Protein AF-A0A0P9N2C7-F1 (afdb_monomer)

Secondary structure (DSSP, 8-state):
---------------------------PPPP----------SS----BGGGS-HHHHHHHHHHH-HHHHTT--TT-EEEEEE-GGG-BTTB-PPBTT---EEEEEEEEEE-TT--S-TTSGGGEEEEEEEGGGG-SB---BSSSPPP--TT-EEEEEEGGG-

Nearest PDB structures (foldseek):
  1s21-assembly1_A  TM=8.715E-01  e=1.670E-09  Pseudomonas savastanoi pv. phaseolicola
  2ypz-assembly5_E  TM=3.938E-01  e=7.087E+00  Human herpesvirus 8 type M
  6ywy-assembly1_M  TM=1.723E-01  e=8.580E+00  Neurospora crassa

pLDDT: mean 78.86, std 25.87, range [28.14, 98.56]

Organism: NCBI:txid264450

Mean predicted aligned error: 13.2 Å

Solvent-accessible surface area (backbone atoms only — not comparable to full-atom values): 10568 Å² total; per-residue (Å²): 138,86,82,89,84,87,81,86,82,87,78,91,78,92,78,84,86,73,89,72,84,82,89,80,82,89,82,87,81,83,89,79,90,80,92,82,85,82,86,80,81,91,63,90,73,74,45,40,46,84,72,32,52,74,68,30,29,50,60,34,34,5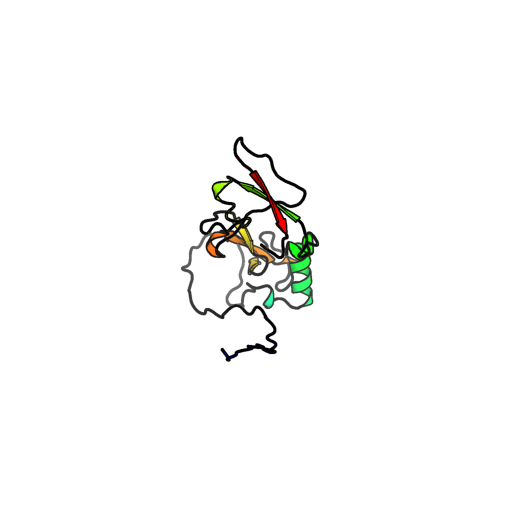1,74,53,29,63,53,56,58,69,64,56,49,56,74,39,63,29,17,35,65,43,60,58,88,58,53,53,94,90,40,72,76,51,40,59,78,36,77,51,77,38,72,40,56,56,37,38,36,73,29,90,83,59,98,45,60,83,74,39,42,75,27,41,35,56,35,77,44,48,37,37,84,77,40,57,43,74,87,65,36,68,94,52,70,66,91,66,61,93,80,45,39,75,48,81,45,41,49,66,76,107

Radius of gyration: 22.67 Å; Cα contacts (8 Å, |Δi|>4): 195; chains: 1; bounding box: 40×71×55 Å

InterPro domains:
  IPR015226 Type III effector HopF2 [PF09143] (42-161)

Structure (mmCIF, N/CA/C/O backbone):
data_AF-A0A0P9N2C7-F1
#
_entry.id   AF-A0A0P9N2C7-F1
#
loop_
_atom_site.group_PDB
_atom_site.id
_atom_site.type_symbol
_atom_site.label_atom_id
_atom_site.label_alt_id
_atom_site.label_comp_id
_atom_site.label_asym_id
_atom_site.label_entity_id
_atom_site.label_seq_id
_atom_site.pdbx_PDB_ins_code
_atom_site.Cartn_x
_atom_site.Cartn_y
_atom_site.Cartn_z
_atom_site.occupancy
_atom_site.B_iso_or_equiv
_atom_site.auth_seq_id
_atom_site.auth_comp_id
_atom_site.auth_asym_id
_atom_site.auth_atom_id
_atom_site.pdbx_PDB_model_num
ATOM 1 N N . MET A 1 1 ? 21.093 -52.034 -24.405 1.00 39.31 1 MET A N 1
ATOM 2 C CA . MET A 1 1 ? 21.414 -51.760 -22.991 1.00 39.31 1 MET A CA 1
ATOM 3 C C . MET A 1 1 ? 20.148 -51.253 -22.327 1.00 39.31 1 MET A C 1
ATOM 5 O O . MET A 1 1 ? 19.493 -50.395 -22.901 1.00 39.31 1 MET A O 1
ATOM 9 N N . LEU A 1 2 ? 19.771 -51.908 -21.232 1.00 35.75 2 LEU A N 1
ATOM 10 C CA . LEU A 1 2 ? 18.570 -51.703 -20.415 1.00 35.75 2 LEU A CA 1
ATOM 11 C C . LEU A 1 2 ? 18.800 -50.636 -19.324 1.00 35.75 2 LEU A C 1
ATOM 13 O O . LEU A 1 2 ? 19.950 -50.262 -19.094 1.00 35.75 2 LEU A O 1
ATOM 17 N N . SER A 1 3 ? 17.687 -50.287 -18.654 1.00 34.03 3 SER A N 1
ATOM 18 C CA . SER A 1 3 ? 17.488 -49.502 -17.410 1.00 34.03 3 SER A CA 1
ATOM 19 C C . SER A 1 3 ? 17.193 -48.006 -17.639 1.00 34.03 3 SER A C 1
ATOM 21 O O . SER A 1 3 ? 18.050 -47.280 -18.129 1.00 34.03 3 SER A O 1
ATOM 23 N N . GLU A 1 4 ? 15.927 -47.550 -17.566 1.00 36.03 4 GLU A N 1
ATOM 24 C CA . GLU A 1 4 ? 15.098 -47.227 -16.362 1.00 36.03 4 GLU A CA 1
ATOM 25 C C . GLU A 1 4 ? 15.739 -46.097 -15.521 1.00 36.03 4 GLU A C 1
ATOM 27 O O . GLU A 1 4 ? 16.922 -46.155 -15.233 1.00 36.03 4 GLU A O 1
ATOM 32 N N . GLU A 1 5 ? 15.078 -44.985 -15.177 1.00 36.28 5 GLU A N 1
ATOM 33 C CA . GLU A 1 5 ? 13.808 -44.904 -14.452 1.00 36.28 5 GLU A CA 1
ATOM 34 C C . GLU A 1 5 ? 12.903 -43.720 -14.848 1.00 36.28 5 GLU A C 1
ATOM 36 O O . GLU A 1 5 ? 13.327 -42.594 -15.109 1.00 36.28 5 GLU A O 1
ATOM 41 N N . SER A 1 6 ? 11.606 -44.011 -14.782 1.00 37.50 6 SER A N 1
ATOM 42 C CA . SER A 1 6 ? 10.494 -43.076 -14.655 1.00 37.50 6 SER A CA 1
ATOM 43 C C . SER A 1 6 ? 10.424 -42.555 -13.216 1.00 37.50 6 SER A C 1
ATOM 45 O O . SER A 1 6 ? 10.307 -43.351 -12.291 1.00 37.50 6 SER A O 1
ATOM 47 N N . SER A 1 7 ? 10.369 -41.236 -13.017 1.00 34.41 7 SER A N 1
ATOM 48 C CA . SER A 1 7 ? 9.916 -40.654 -11.748 1.00 34.41 7 SER A CA 1
ATOM 49 C C . SER A 1 7 ? 8.672 -39.802 -11.989 1.00 34.41 7 SER A C 1
ATOM 51 O O . SER A 1 7 ? 8.740 -38.626 -12.348 1.00 34.41 7 SER A O 1
ATOM 53 N N . MET A 1 8 ? 7.506 -40.429 -11.818 1.00 33.34 8 MET A N 1
ATOM 54 C CA . MET A 1 8 ? 6.263 -39.716 -11.542 1.00 33.34 8 MET A CA 1
ATOM 55 C C . MET A 1 8 ? 6.318 -39.216 -10.098 1.00 33.34 8 MET A C 1
ATOM 57 O O . MET A 1 8 ? 6.163 -39.991 -9.158 1.00 33.34 8 MET A O 1
ATOM 61 N N . GLY A 1 9 ? 6.505 -37.911 -9.918 1.00 28.31 9 GLY A N 1
ATOM 62 C CA . GLY A 1 9 ? 6.302 -37.251 -8.632 1.00 28.31 9 GLY A CA 1
ATOM 63 C C . GLY A 1 9 ? 4.856 -36.787 -8.489 1.00 28.31 9 GLY A C 1
ATOM 64 O O . GLY A 1 9 ? 4.523 -35.678 -8.901 1.00 28.31 9 GLY A O 1
ATOM 65 N N . ILE A 1 10 ? 3.995 -37.617 -7.896 1.00 34.78 10 ILE A N 1
ATOM 66 C CA . ILE A 1 10 ? 2.729 -37.151 -7.318 1.00 34.78 10 ILE A CA 1
ATOM 67 C C . ILE A 1 10 ? 3.046 -36.564 -5.943 1.00 34.78 10 ILE A C 1
ATOM 69 O O . ILE A 1 10 ? 3.399 -37.299 -5.027 1.00 34.78 10 ILE A O 1
ATOM 73 N N . CYS A 1 11 ? 2.847 -35.256 -5.779 1.00 28.14 11 CYS A N 1
ATOM 74 C CA . CYS A 1 11 ? 2.715 -34.630 -4.466 1.00 28.14 11 CYS A CA 1
ATOM 75 C C . CYS A 1 11 ? 1.427 -33.804 -4.444 1.00 28.14 11 CYS A C 1
ATOM 77 O O . CYS A 1 11 ? 1.411 -32.625 -4.793 1.00 28.14 11 CYS A O 1
ATOM 79 N N . ALA A 1 12 ? 0.335 -34.441 -4.026 1.00 31.20 12 ALA A N 1
ATOM 80 C CA . ALA A 1 12 ? -0.811 -33.737 -3.481 1.00 31.20 12 ALA A C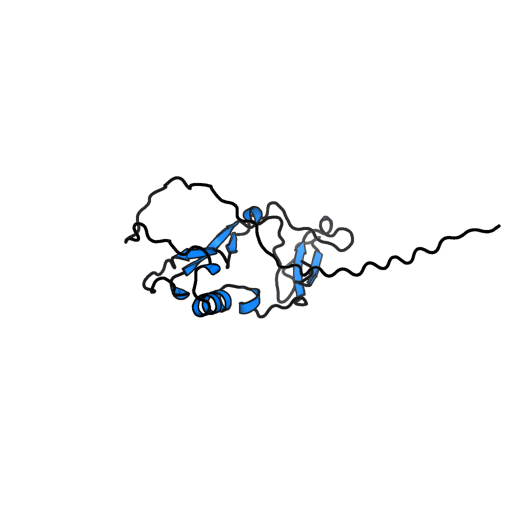A 1
ATOM 81 C C . ALA A 1 12 ? -0.536 -33.453 -1.998 1.00 31.20 12 ALA A C 1
ATOM 83 O O . ALA A 1 12 ? -0.434 -34.380 -1.201 1.00 31.20 12 ALA A O 1
ATOM 84 N N . SER A 1 13 ? -0.444 -32.178 -1.619 1.00 31.91 13 SER A N 1
ATOM 85 C CA . SER A 1 13 ? -0.861 -31.735 -0.289 1.00 31.91 13 SER A CA 1
ATOM 86 C C . SER A 1 13 ? -1.216 -30.254 -0.317 1.00 31.91 13 SER A C 1
ATOM 88 O O . SER A 1 13 ? -0.439 -29.393 -0.724 1.00 31.91 13 SER A O 1
ATOM 90 N N . SER A 1 14 ? -2.446 -29.987 0.093 1.00 39.50 14 SER A N 1
ATOM 91 C CA . SER A 1 14 ? -3.000 -28.678 0.378 1.00 39.50 14 SER A CA 1
ATOM 92 C C . SER A 1 14 ? -2.290 -28.025 1.564 1.00 39.50 14 SER A C 1
ATOM 94 O O . SER A 1 14 ? -2.269 -28.598 2.652 1.00 39.50 14 SER A O 1
ATOM 96 N N . SER A 1 15 ? -1.871 -26.770 1.427 1.00 37.47 15 SER A N 1
ATOM 97 C CA . SER A 1 15 ? -1.816 -25.866 2.575 1.00 37.47 15 SER A CA 1
ATOM 98 C C . SER A 1 15 ? -2.337 -24.485 2.187 1.00 37.47 15 SER A C 1
ATOM 100 O O . SER A 1 15 ? -1.924 -23.824 1.237 1.00 37.47 15 SER A O 1
ATOM 102 N N . ARG A 1 16 ? -3.375 -24.100 2.919 1.00 33.94 16 ARG A N 1
ATOM 103 C CA . ARG A 1 16 ? -4.048 -22.813 2.892 1.00 33.94 16 ARG A CA 1
ATOM 104 C C . ARG A 1 16 ? -3.055 -21.795 3.460 1.00 33.94 16 ARG A C 1
ATOM 106 O O . ARG A 1 16 ? -2.854 -21.782 4.667 1.00 33.94 16 ARG A O 1
ATOM 113 N N . ASN A 1 17 ? -2.432 -20.966 2.621 1.00 32.91 17 ASN A N 1
ATOM 114 C CA . ASN A 1 17 ? -1.620 -19.842 3.099 1.00 32.91 17 ASN A CA 1
ATOM 115 C C . ASN A 1 17 ? -2.549 -18.783 3.712 1.00 32.91 17 ASN A C 1
ATOM 117 O O . ASN A 1 17 ? -2.961 -17.828 3.056 1.00 32.91 17 ASN A O 1
ATOM 121 N N . GLN A 1 18 ? -2.935 -19.008 4.967 1.00 30.42 18 GLN A N 1
ATOM 122 C CA . GLN A 1 18 ? -3.409 -17.963 5.859 1.00 30.42 18 GLN A CA 1
ATOM 123 C C . GLN A 1 18 ? -2.187 -17.134 6.245 1.00 30.42 18 GLN A C 1
ATOM 125 O O . GLN A 1 18 ? -1.238 -17.638 6.839 1.00 30.42 18 GLN A O 1
ATOM 130 N N . TYR A 1 19 ? -2.196 -15.871 5.840 1.00 30.39 19 TYR A N 1
ATOM 131 C CA . TYR A 1 19 ? -1.266 -14.881 6.351 1.00 30.39 19 TYR A CA 1
ATOM 132 C C . TYR A 1 19 ? -1.621 -14.622 7.820 1.00 30.39 19 TYR A C 1
ATOM 134 O O . TYR A 1 19 ? -2.687 -14.082 8.107 1.00 30.39 19 TYR A O 1
ATOM 142 N N . SER A 1 20 ? -0.743 -15.039 8.730 1.00 34.12 20 SER A N 1
ATOM 143 C CA . SER A 1 20 ? -0.797 -14.711 10.156 1.00 34.12 20 SER A CA 1
ATOM 144 C C . SER A 1 20 ? 0.539 -14.064 10.520 1.00 34.12 20 SER A C 1
ATOM 146 O O . SER A 1 20 ? 1.559 -14.755 10.431 1.00 34.12 20 SER A O 1
ATOM 148 N N . PRO A 1 21 ? 0.604 -12.774 10.893 1.00 39.94 21 PRO A N 1
ATOM 149 C CA . PRO A 1 21 ? 1.850 -12.206 11.371 1.00 39.94 21 PRO A CA 1
ATOM 150 C C . PRO A 1 21 ? 2.094 -12.643 12.820 1.00 39.94 21 PRO A C 1
ATOM 152 O O . PRO A 1 21 ? 1.170 -12.809 13.619 1.00 39.94 21 PRO A O 1
ATOM 155 N N . ALA A 1 22 ? 3.366 -12.877 13.127 1.00 37.41 22 ALA A N 1
ATOM 156 C CA . ALA A 1 22 ? 3.838 -13.316 14.429 1.00 37.41 22 ALA A CA 1
ATOM 157 C C . ALA A 1 22 ? 3.554 -12.269 15.519 1.00 37.41 22 ALA A C 1
ATOM 159 O O . ALA A 1 22 ? 3.748 -11.069 15.322 1.00 37.41 22 ALA A O 1
ATOM 160 N N . VAL A 1 23 ? 3.135 -12.747 16.691 1.00 39.41 23 VAL A N 1
ATOM 161 C CA . VAL A 1 23 ? 3.069 -11.958 17.922 1.00 39.41 23 VAL A CA 1
ATOM 162 C C . VAL A 1 23 ? 4.489 -11.679 18.418 1.00 39.41 23 VAL A C 1
ATOM 164 O O . VAL A 1 23 ? 5.160 -12.567 18.935 1.00 39.41 23 VAL A O 1
ATOM 167 N N . SER A 1 24 ? 4.946 -10.438 18.273 1.00 33.94 24 SER A N 1
ATOM 168 C CA . SER A 1 24 ? 6.163 -9.955 18.931 1.00 33.94 24 SER A CA 1
ATOM 169 C C . SER A 1 24 ? 5.771 -9.055 20.097 1.00 33.94 24 SER A C 1
ATOM 171 O O . SER A 1 24 ? 5.356 -7.912 19.911 1.00 33.94 24 SER A O 1
ATOM 173 N N . SER A 1 25 ? 5.887 -9.599 21.307 1.00 38.41 25 SER A N 1
ATOM 174 C CA . SER A 1 25 ? 5.763 -8.861 22.561 1.00 38.41 25 SER A CA 1
ATOM 175 C C . SER A 1 25 ? 7.060 -8.116 22.892 1.00 38.41 25 SER A C 1
ATOM 177 O O . SER A 1 25 ? 8.156 -8.613 22.648 1.00 38.41 25 SER A O 1
ATOM 179 N N . THR A 1 26 ? 6.891 -6.965 23.548 1.00 39.12 26 THR A N 1
ATOM 180 C CA . THR A 1 26 ? 7.873 -6.130 24.272 1.00 39.12 26 THR A CA 1
ATOM 181 C C . THR A 1 26 ? 8.824 -5.237 23.464 1.00 39.12 26 THR A C 1
ATOM 183 O O . THR A 1 26 ? 9.911 -5.637 23.075 1.00 39.12 26 THR A O 1
ATOM 186 N N . CYS A 1 27 ? 8.457 -3.953 23.362 1.00 29.48 27 CYS A N 1
ATOM 187 C CA . CYS A 1 27 ? 9.399 -2.833 23.452 1.00 29.48 27 CYS A CA 1
ATOM 188 C C . CYS A 1 27 ? 8.661 -1.600 24.009 1.00 29.48 27 CYS A C 1
ATOM 190 O O . CYS A 1 27 ? 7.737 -1.083 23.383 1.00 29.48 27 CYS A O 1
ATOM 192 N N . SER A 1 28 ? 9.043 -1.153 25.206 1.00 38.91 28 SER A N 1
ATOM 193 C CA . SER A 1 28 ? 8.519 0.056 25.854 1.00 38.91 28 SER A CA 1
ATOM 194 C C . SER A 1 28 ? 9.023 1.324 25.147 1.00 38.91 28 SER A C 1
ATOM 196 O O . SER A 1 28 ? 10.237 1.457 24.991 1.00 38.91 28 SER A O 1
ATOM 198 N N . PRO A 1 29 ? 8.167 2.297 24.781 1.00 42.72 29 PRO A N 1
ATOM 199 C CA . PRO A 1 29 ? 8.633 3.607 24.340 1.00 42.72 29 PRO A CA 1
ATOM 200 C C . PRO A 1 29 ? 8.850 4.544 25.533 1.00 42.72 29 PRO A C 1
ATOM 202 O O . PRO A 1 29 ? 7.968 4.725 26.373 1.00 42.72 29 PRO A O 1
ATOM 205 N N . GLN A 1 30 ? 10.031 5.160 25.581 1.00 38.69 30 GLN A N 1
ATOM 206 C CA . GLN A 1 30 ? 10.357 6.238 26.508 1.00 38.69 30 GLN A CA 1
ATOM 207 C C . GLN A 1 30 ? 9.516 7.488 26.207 1.00 38.69 30 GLN A C 1
ATOM 209 O O . GLN A 1 30 ? 9.299 7.870 25.057 1.00 38.69 30 GLN A O 1
ATOM 214 N N . HIS A 1 31 ? 9.032 8.097 27.285 1.00 34.09 31 HIS A N 1
ATOM 215 C CA . HIS A 1 31 ? 8.155 9.260 27.329 1.00 34.09 31 HIS A CA 1
ATOM 216 C C . HIS A 1 31 ? 8.865 10.508 26.771 1.00 34.09 31 HIS A C 1
ATOM 218 O O . HIS A 1 31 ? 9.868 10.945 27.330 1.00 34.09 31 HIS A O 1
ATOM 224 N N . VAL A 1 32 ? 8.312 11.132 25.728 1.00 36.41 32 VAL A N 1
ATOM 225 C CA . VAL A 1 32 ? 8.621 12.527 25.376 1.00 36.41 32 VAL A CA 1
ATOM 226 C C . VAL A 1 32 ? 7.312 13.304 25.434 1.00 36.41 32 VAL A C 1
ATOM 228 O O . VAL A 1 32 ? 6.397 13.066 24.648 1.00 36.41 32 VAL A O 1
ATOM 231 N N . ALA A 1 33 ? 7.200 14.186 26.425 1.00 39.84 33 ALA A N 1
ATOM 232 C CA . ALA A 1 33 ? 6.036 15.034 26.633 1.00 39.84 33 ALA A CA 1
ATOM 233 C C . ALA A 1 33 ? 6.137 16.308 25.782 1.00 39.84 33 ALA A C 1
ATOM 235 O O . ALA A 1 33 ? 7.137 17.017 25.845 1.00 39.84 33 ALA A O 1
ATOM 236 N N . SER A 1 34 ? 5.075 16.635 25.043 1.00 34.53 34 SER A N 1
ATOM 237 C CA . SER A 1 34 ? 4.708 18.024 24.757 1.00 34.53 34 SER A CA 1
ATOM 238 C C . SER A 1 34 ? 3.201 18.136 24.507 1.00 34.53 34 SER A C 1
ATOM 240 O O . SER A 1 34 ? 2.559 17.203 24.029 1.00 34.53 34 SER A O 1
ATOM 242 N N . HIS A 1 35 ? 2.652 19.263 24.947 1.00 39.41 35 HIS A N 1
ATOM 243 C CA . HIS A 1 35 ? 1.283 19.504 25.396 1.00 39.41 35 HIS A CA 1
ATOM 244 C C . HIS A 1 35 ? 0.204 19.531 24.296 1.00 39.41 35 HIS A C 1
ATOM 246 O O . HIS A 1 35 ? 0.401 20.116 23.236 1.00 39.41 35 HIS A O 1
ATOM 252 N N . GLY A 1 36 ? -0.983 18.991 24.619 1.00 34.25 36 GLY A N 1
ATOM 253 C CA . GLY A 1 36 ? -2.199 19.094 23.798 1.00 34.25 36 GLY A CA 1
ATOM 254 C C . GLY A 1 36 ? -3.376 18.234 24.289 1.00 34.25 36 GLY A C 1
ATOM 255 O O . GLY A 1 36 ? -3.699 17.240 23.661 1.00 34.25 36 GLY A O 1
ATOM 256 N N . ASN A 1 37 ? -3.968 18.634 25.421 1.00 39.56 37 ASN A N 1
ATOM 257 C CA . ASN A 1 37 ? -5.318 18.373 25.961 1.00 39.56 37 ASN A CA 1
ATOM 258 C C . ASN A 1 37 ? -5.986 16.969 25.962 1.00 39.56 37 ASN A C 1
ATOM 260 O O . ASN A 1 37 ? -6.329 16.391 24.939 1.00 39.56 37 ASN A O 1
ATOM 264 N N . LEU A 1 38 ? -6.358 16.600 27.201 1.00 41.25 38 LEU A N 1
ATOM 265 C CA . LEU A 1 38 ? -7.443 15.728 27.684 1.00 41.25 38 LEU A CA 1
ATOM 266 C C . LEU A 1 38 ? -7.322 14.197 27.528 1.00 41.25 38 LEU A C 1
ATOM 268 O O . LEU A 1 38 ? -7.757 13.588 26.561 1.00 41.25 38 LEU A O 1
ATOM 272 N N . ALA A 1 39 ? -6.812 13.606 28.615 1.00 41.91 39 ALA A N 1
ATOM 273 C CA . ALA A 1 39 ? -7.290 12.397 29.289 1.00 41.91 39 ALA A CA 1
ATOM 274 C C . ALA A 1 39 ? -7.757 11.204 28.430 1.00 41.91 39 ALA A C 1
ATOM 276 O O . ALA A 1 39 ? -8.923 11.081 28.076 1.00 41.91 39 ALA A O 1
ATOM 277 N N . SER A 1 40 ? -6.887 10.199 28.331 1.00 42.16 40 SER A N 1
ATOM 278 C CA . SER A 1 40 ? -7.306 8.85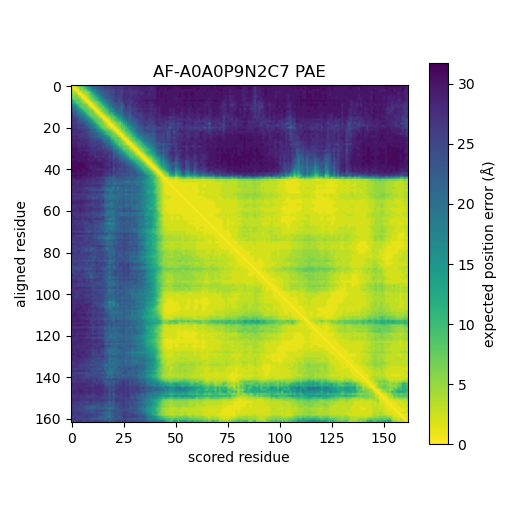0 28.720 1.00 42.16 40 SER A CA 1
ATOM 279 C C . SER A 1 40 ? -6.188 8.215 29.540 1.00 42.16 40 SER A C 1
ATOM 281 O O . SER A 1 40 ? -5.173 7.745 29.027 1.00 42.16 40 SER A O 1
ATOM 283 N N . SER A 1 41 ? -6.352 8.330 30.855 1.00 42.66 41 SER A N 1
ATOM 284 C CA . SER A 1 41 ? -5.612 7.574 31.853 1.00 42.66 41 SER A CA 1
ATOM 285 C C . SER A 1 41 ? -6.088 6.122 31.777 1.00 42.66 41 SER A C 1
ATOM 287 O O . SER A 1 41 ? -7.265 5.854 31.998 1.00 42.66 41 SER A O 1
ATOM 289 N N . GLY A 1 42 ? -5.192 5.193 31.440 1.00 42.59 42 GLY A N 1
ATOM 290 C CA . GLY A 1 42 ? -5.340 3.774 31.787 1.00 42.59 42 GLY A CA 1
ATOM 291 C C . GLY A 1 42 ? -6.369 2.921 31.029 1.00 42.59 42 GLY A C 1
ATOM 292 O O . GLY A 1 42 ? -6.561 1.774 31.419 1.00 42.59 42 GLY A O 1
ATOM 293 N N . GLY A 1 43 ? -7.013 3.411 29.965 1.00 49.34 43 GLY A N 1
ATOM 294 C CA . GLY A 1 43 ? -7.828 2.576 29.070 1.00 49.34 43 GLY A CA 1
ATOM 295 C C . GLY A 1 43 ? -6.977 1.905 27.987 1.00 49.34 43 GLY A C 1
ATOM 296 O O . GLY A 1 43 ? -6.031 2.518 27.490 1.00 49.34 43 GLY A O 1
ATOM 297 N N . ASN A 1 44 ? -7.297 0.663 27.600 1.00 61.19 44 ASN A N 1
ATOM 298 C CA . ASN A 1 44 ? -6.676 -0.024 26.458 1.00 61.19 44 ASN A CA 1
ATOM 299 C C . ASN A 1 44 ? -6.921 0.776 25.170 1.00 61.19 44 ASN A C 1
ATOM 301 O O . ASN A 1 44 ? -7.902 0.554 24.464 1.00 61.19 44 ASN A O 1
ATOM 305 N N . ARG A 1 45 ? -6.030 1.724 24.875 1.00 85.12 45 ARG A N 1
ATOM 306 C CA . ARG A 1 45 ? -6.112 2.579 23.695 1.00 85.12 45 ARG A CA 1
ATOM 307 C C . ARG A 1 45 ? -6.109 1.702 22.448 1.00 85.12 45 ARG A C 1
ATOM 309 O O . ARG A 1 45 ? -5.167 0.942 22.235 1.00 85.12 45 ARG A O 1
ATOM 316 N N . ILE A 1 46 ? -7.151 1.827 21.630 1.00 94.19 46 ILE A N 1
ATOM 317 C CA . ILE A 1 46 ? -7.245 1.120 20.350 1.00 94.19 46 ILE A CA 1
ATOM 318 C C . ILE A 1 46 ? -6.135 1.631 19.417 1.00 94.19 46 ILE A C 1
ATOM 320 O O . ILE A 1 46 ? -6.076 2.818 19.087 1.00 94.19 46 ILE A O 1
ATOM 324 N N . THR A 1 47 ? -5.244 0.726 19.021 1.00 96.44 47 THR A N 1
ATOM 325 C CA . THR A 1 47 ? -4.069 0.967 18.170 1.00 96.44 47 THR A CA 1
ATOM 326 C C . THR A 1 47 ? -4.029 0.068 16.934 1.00 96.44 47 THR A C 1
ATOM 328 O O . THR A 1 47 ? -3.195 0.296 16.063 1.00 96.44 47 THR A O 1
ATOM 331 N N . SER A 1 48 ? -4.934 -0.907 16.807 1.00 97.25 48 SER A N 1
ATOM 332 C CA . SER A 1 48 ? -5.084 -1.761 15.620 1.00 97.25 48 SER A CA 1
ATOM 333 C C . SER A 1 48 ? -6.534 -1.801 15.138 1.00 97.25 48 SER A C 1
ATOM 335 O O . SER A 1 48 ? -7.473 -1.794 15.938 1.00 97.25 48 SER A O 1
ATOM 337 N N . VAL A 1 49 ? -6.728 -1.913 13.821 1.00 97.94 49 VAL A N 1
ATOM 338 C CA . VAL A 1 49 ? -8.045 -2.156 13.208 1.00 97.94 49 VAL A CA 1
ATOM 339 C C . VAL A 1 49 ? -8.718 -3.439 13.700 1.00 97.94 49 VAL A C 1
ATOM 341 O O . VAL A 1 49 ? -9.942 -3.537 13.628 1.00 97.94 49 VAL A O 1
ATOM 344 N N . ASP A 1 50 ? -7.954 -4.412 14.207 1.00 97.44 50 ASP A N 1
ATOM 345 C CA . ASP A 1 50 ? -8.481 -5.655 14.785 1.00 97.44 50 ASP A CA 1
ATOM 346 C C . ASP A 1 50 ? -9.219 -5.430 16.112 1.00 97.44 50 ASP A C 1
ATOM 348 O O . ASP A 1 50 ? -10.047 -6.250 16.498 1.00 97.44 50 ASP A O 1
ATOM 352 N N . GLN A 1 51 ? -8.939 -4.321 16.801 1.00 97.56 51 GLN A N 1
ATOM 353 C CA . GLN A 1 51 ? -9.579 -3.963 18.070 1.00 97.56 51 GLN A CA 1
ATOM 354 C C . GLN A 1 51 ? -10.888 -3.187 17.871 1.00 97.56 51 GLN A C 1
ATOM 356 O O . GLN A 1 51 ? -11.653 -3.009 18.818 1.00 97.56 51 GLN A O 1
ATOM 361 N N . LEU A 1 52 ? -11.165 -2.720 16.649 1.00 96.94 52 LEU A N 1
ATOM 362 C CA . LEU A 1 52 ? -12.463 -2.152 16.299 1.00 96.94 52 LEU A CA 1
ATOM 363 C C . LEU A 1 52 ? -13.496 -3.271 16.143 1.00 96.94 52 LEU A C 1
ATOM 365 O O . LEU A 1 52 ? -13.192 -4.360 15.652 1.00 96.94 52 LEU A O 1
ATOM 369 N N . ASN A 1 53 ? -14.758 -2.981 16.469 1.00 97.38 53 ASN A N 1
ATOM 370 C CA . ASN A 1 53 ? -15.842 -3.890 16.100 1.00 97.38 53 ASN A CA 1
ATOM 371 C C . ASN A 1 53 ? -15.912 -4.049 14.566 1.00 97.38 53 ASN A C 1
ATOM 373 O O . ASN A 1 53 ? -15.454 -3.191 13.807 1.00 97.38 53 ASN A O 1
ATOM 377 N N . SER A 1 54 ? -16.510 -5.144 14.098 1.00 98.31 54 SER A N 1
ATOM 378 C CA . SER A 1 54 ? -16.525 -5.518 12.677 1.00 98.31 54 SER A CA 1
ATOM 379 C C . SER A 1 54 ? -17.089 -4.429 11.753 1.00 98.31 54 SER A C 1
ATOM 381 O O . SER A 1 54 ? -16.547 -4.199 10.668 1.00 98.31 54 SER A O 1
ATOM 383 N N . THR A 1 55 ? -18.137 -3.725 12.188 1.00 98.50 55 THR A N 1
ATOM 384 C CA . THR A 1 55 ? -18.762 -2.627 11.440 1.00 98.50 55 THR A CA 1
ATOM 385 C C . THR A 1 55 ? -17.811 -1.441 11.295 1.00 98.50 55 THR A C 1
ATOM 387 O O . THR A 1 55 ? -17.612 -0.937 10.188 1.00 98.50 55 THR A O 1
ATOM 390 N N . GLU A 1 56 ? -17.180 -1.013 12.386 1.00 98.38 56 GLU A N 1
ATOM 391 C CA . GLU A 1 56 ? -16.270 0.134 12.378 1.00 98.38 56 GLU A CA 1
ATOM 392 C C . GLU A 1 56 ? -14.945 -0.190 11.689 1.00 98.38 56 GLU A C 1
ATOM 394 O O . GLU A 1 56 ? -14.448 0.620 10.906 1.00 98.38 56 GLU A O 1
ATOM 399 N N . ARG A 1 57 ? -14.430 -1.412 11.845 1.00 98.56 57 ARG A N 1
ATOM 400 C CA . ARG A 1 57 ? -13.297 -1.907 11.057 1.00 98.56 57 ARG A CA 1
ATOM 401 C C . ARG A 1 57 ? -13.582 -1.824 9.561 1.00 98.56 57 ARG A C 1
ATOM 403 O O . ARG A 1 57 ? -12.758 -1.317 8.801 1.00 98.56 57 ARG A O 1
ATOM 410 N N . LYS A 1 58 ? -14.750 -2.308 9.122 1.00 98.50 58 LYS A N 1
ATOM 411 C CA . LYS A 1 58 ? -15.152 -2.255 7.711 1.00 98.50 58 LYS A CA 1
ATOM 412 C C . LYS A 1 58 ? -15.186 -0.811 7.203 1.00 98.50 58 LYS A C 1
ATOM 414 O O . LYS A 1 58 ? -14.557 -0.533 6.185 1.00 98.50 58 LYS A O 1
ATOM 419 N N . ARG A 1 59 ? -15.838 0.098 7.938 1.00 98.25 59 ARG A N 1
ATOM 420 C CA . ARG A 1 59 ? -15.924 1.534 7.603 1.00 98.25 59 ARG A CA 1
ATOM 421 C C . ARG A 1 59 ? -14.559 2.219 7.554 1.00 98.25 59 ARG A C 1
ATOM 423 O O . ARG A 1 59 ? -14.332 3.093 6.718 1.00 98.25 59 ARG A O 1
ATOM 430 N N . PHE A 1 60 ? -13.649 1.860 8.459 1.00 98.25 60 PHE A N 1
ATOM 431 C CA . PHE A 1 60 ? -12.288 2.387 8.457 1.00 98.25 60 PHE A CA 1
ATOM 432 C C . PHE A 1 60 ? -11.540 1.942 7.198 1.00 98.25 60 PHE A C 1
ATOM 434 O O . PHE A 1 60 ? -11.082 2.782 6.426 1.00 98.25 60 PHE A O 1
ATOM 441 N N . LEU A 1 61 ? -11.500 0.633 6.937 1.00 98.38 61 LEU A N 1
ATOM 442 C CA . LEU A 1 61 ? -10.778 0.073 5.796 1.00 98.38 61 LEU A CA 1
ATOM 443 C C . LEU A 1 61 ? -11.358 0.536 4.453 1.00 98.38 61 LEU A C 1
ATOM 445 O O . LEU A 1 61 ? -10.596 0.836 3.547 1.00 98.38 61 LEU A O 1
ATOM 449 N N . GLU A 1 62 ? -12.677 0.692 4.310 1.00 98.12 62 GLU A N 1
ATOM 450 C CA . GLU A 1 62 ? -13.284 1.249 3.083 1.00 98.12 62 GLU A CA 1
ATOM 451 C C . GLU A 1 62 ? -12.737 2.636 2.698 1.00 98.12 62 GLU A C 1
ATOM 453 O O . GLU A 1 62 ? -12.745 2.990 1.520 1.00 98.12 62 GLU A O 1
ATOM 458 N N . ARG A 1 63 ? -12.235 3.407 3.671 1.00 97.12 63 ARG A N 1
ATOM 459 C CA . ARG A 1 63 ? -11.718 4.770 3.476 1.00 97.12 63 ARG A CA 1
ATOM 460 C C . ARG A 1 63 ? -10.200 4.889 3.533 1.00 97.12 63 ARG A C 1
ATOM 462 O O . ARG A 1 63 ? -9.697 5.959 3.208 1.00 97.12 63 ARG A O 1
ATOM 469 N N . GLN A 1 64 ? -9.499 3.861 4.009 1.00 97.50 64 GLN A N 1
ATOM 470 C CA . GLN A 1 64 ? -8.063 3.934 4.309 1.00 97.50 64 GLN A CA 1
ATOM 471 C C . GLN A 1 64 ? -7.238 2.833 3.629 1.00 97.50 64 GLN A C 1
ATOM 473 O O . GLN A 1 64 ? -6.057 3.053 3.379 1.00 97.50 64 GLN A O 1
ATOM 478 N N . ASP A 1 65 ? -7.832 1.676 3.313 1.00 97.62 65 ASP A N 1
ATOM 479 C CA . ASP A 1 65 ? -7.174 0.588 2.579 1.00 97.62 65 ASP A CA 1
ATOM 480 C C . ASP A 1 65 ? -7.171 0.914 1.072 1.00 97.62 65 ASP A C 1
ATOM 482 O O . ASP A 1 65 ? -8.245 0.942 0.453 1.00 97.62 65 ASP A O 1
ATOM 486 N N . PRO A 1 66 ? -5.997 1.124 0.440 1.00 95.94 66 PRO A N 1
ATOM 487 C CA . PRO A 1 66 ? -5.910 1.443 -0.983 1.00 95.94 66 PRO A CA 1
ATOM 488 C C . PRO A 1 66 ? -6.574 0.400 -1.891 1.00 95.94 66 PRO A C 1
ATOM 490 O O . PRO A 1 66 ? -7.146 0.767 -2.920 1.00 95.94 66 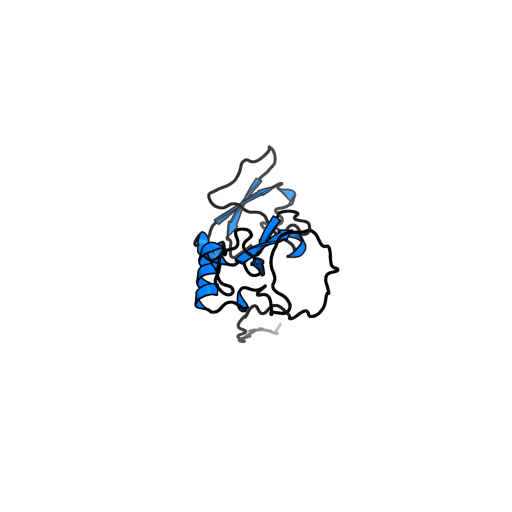PRO A O 1
ATOM 493 N N . MET A 1 67 ? -6.555 -0.884 -1.512 1.00 96.94 67 MET A N 1
ATOM 494 C CA . MET A 1 67 ? -7.198 -1.944 -2.292 1.00 96.94 67 MET A CA 1
ATOM 495 C C . MET A 1 67 ? -8.711 -1.732 -2.371 1.00 96.94 67 MET A C 1
ATOM 497 O O . MET A 1 67 ? -9.311 -1.946 -3.427 1.00 96.94 67 MET A O 1
ATOM 501 N N . ARG A 1 68 ? -9.328 -1.261 -1.280 1.00 97.56 68 ARG A N 1
ATOM 502 C CA . ARG A 1 68 ? -10.768 -0.970 -1.207 1.00 97.56 68 ARG A CA 1
ATOM 503 C C . ARG A 1 68 ? -11.107 0.386 -1.810 1.00 97.56 68 ARG A C 1
ATOM 505 O O . ARG A 1 68 ? -12.017 0.457 -2.634 1.00 97.56 68 ARG A O 1
ATOM 512 N N . MET A 1 69 ? -10.359 1.430 -1.449 1.00 96.00 69 MET A N 1
ATOM 513 C CA . MET A 1 69 ? -10.592 2.806 -1.902 1.00 96.00 69 MET A CA 1
ATOM 514 C C . MET A 1 69 ? -10.563 2.919 -3.426 1.00 96.00 69 MET A C 1
ATOM 516 O O . MET A 1 69 ? -11.458 3.509 -4.029 1.00 96.00 69 MET A O 1
ATOM 520 N N . PHE A 1 70 ? -9.547 2.324 -4.053 1.00 94.94 70 PHE A N 1
ATOM 521 C CA . PHE A 1 70 ? -9.334 2.410 -5.498 1.00 94.94 70 PHE A CA 1
ATOM 522 C C . PHE A 1 70 ? -9.833 1.176 -6.252 1.00 94.94 70 PHE A C 1
ATOM 524 O O . PHE A 1 70 ? -9.662 1.083 -7.468 1.00 94.94 70 PHE A O 1
ATOM 531 N N . LYS A 1 71 ? -10.469 0.228 -5.546 1.00 95.75 71 LYS A N 1
ATOM 532 C CA . LYS A 1 71 ? -10.984 -1.035 -6.100 1.00 95.75 71 LYS A CA 1
ATOM 533 C C . LYS A 1 71 ? -9.919 -1.796 -6.897 1.00 95.75 71 LYS A C 1
ATOM 535 O O . LYS A 1 71 ? -10.206 -2.359 -7.959 1.00 95.75 71 LYS A O 1
ATOM 540 N N . PHE A 1 72 ? -8.682 -1.787 -6.403 1.00 95.94 72 PHE A N 1
ATOM 541 C CA . PHE A 1 72 ? -7.588 -2.485 -7.057 1.00 95.94 72 PHE A CA 1
ATOM 542 C C . PHE A 1 72 ? -7.805 -3.996 -7.024 1.00 95.94 72 PHE A C 1
ATOM 544 O O . PHE A 1 72 ? -8.387 -4.567 -6.102 1.00 95.94 72 PHE A O 1
ATOM 551 N N . LYS A 1 73 ? -7.321 -4.652 -8.072 1.00 95.69 73 LYS A N 1
ATOM 552 C CA . LYS A 1 73 ? -7.377 -6.095 -8.272 1.00 95.69 73 LYS A CA 1
ATOM 553 C C . LYS A 1 73 ? -5.964 -6.616 -8.496 1.00 95.69 73 LYS A C 1
ATOM 555 O O . LYS A 1 73 ? -5.046 -5.869 -8.826 1.00 95.69 73 LYS A O 1
ATOM 560 N N . LYS A 1 74 ? -5.789 -7.931 -8.379 1.00 95.62 74 LYS A N 1
ATOM 561 C CA . LYS A 1 74 ? -4.496 -8.601 -8.614 1.00 95.62 74 LYS A CA 1
ATOM 562 C C . LYS A 1 74 ? -3.891 -8.306 -9.994 1.00 95.62 74 LYS A C 1
ATOM 564 O O . LYS A 1 74 ? -2.682 -8.384 -10.179 1.00 95.62 74 LYS A O 1
ATOM 569 N N . ASP A 1 75 ? -4.725 -8.022 -10.981 1.00 96.00 75 ASP A N 1
ATOM 570 C CA . ASP A 1 75 ? -4.343 -7.741 -12.358 1.00 96.00 75 ASP A CA 1
ATOM 571 C C . ASP A 1 75 ? -4.292 -6.242 -12.675 1.00 96.00 75 ASP A C 1
ATOM 573 O O . ASP A 1 75 ? -3.945 -5.887 -13.802 1.00 96.00 75 ASP A O 1
ATOM 577 N N . THR A 1 76 ? -4.568 -5.370 -11.695 1.00 96.19 76 THR A N 1
ATOM 578 C CA . THR A 1 76 ? -4.412 -3.922 -11.848 1.00 96.19 76 THR A CA 1
ATOM 579 C C . THR A 1 76 ? -2.984 -3.608 -12.299 1.00 96.19 76 THR A C 1
ATOM 581 O O . THR A 1 76 ? -2.025 -4.031 -11.639 1.00 96.19 76 THR A O 1
ATOM 584 N N . PRO A 1 77 ? -2.817 -2.889 -13.425 1.00 96.12 77 PRO A N 1
ATOM 585 C CA . PRO A 1 77 ? -1.503 -2.487 -13.882 1.00 96.12 77 PRO A CA 1
ATOM 586 C C . PRO A 1 77 ? -0.958 -1.368 -13.001 1.00 96.12 77 PRO A C 1
ATOM 588 O O . PRO A 1 77 ? -1.641 -0.375 -12.741 1.00 96.12 77 PRO A O 1
ATOM 591 N N . VAL A 1 78 ? 0.294 -1.526 -12.591 1.00 96.56 78 VAL A N 1
ATOM 592 C CA . VAL A 1 78 ? 1.049 -0.509 -11.864 1.00 96.56 78 VAL A CA 1
ATOM 593 C C . VAL A 1 78 ? 2.332 -0.194 -12.616 1.00 96.56 78 VAL A C 1
ATOM 595 O O . VAL A 1 78 ? 2.875 -1.044 -13.322 1.00 96.56 78 VAL A O 1
ATOM 598 N N . TYR A 1 79 ? 2.795 1.039 -12.497 1.00 95.88 79 TYR A N 1
ATOM 599 C CA . TYR A 1 79 ? 3.861 1.592 -13.318 1.00 95.88 79 TYR A CA 1
ATOM 600 C C . TYR A 1 79 ? 4.954 2.180 -12.441 1.00 95.88 79 TYR A C 1
ATOM 602 O O . TYR A 1 79 ? 4.678 2.723 -11.371 1.00 95.88 79 TYR A O 1
ATOM 610 N N . ARG A 1 80 ? 6.199 2.096 -12.894 1.00 94.06 80 ARG A N 1
ATOM 611 C CA . ARG A 1 80 ? 7.327 2.752 -12.237 1.00 94.06 80 ARG A CA 1
ATOM 612 C C . ARG A 1 80 ? 8.346 3.188 -13.275 1.00 94.06 80 ARG A C 1
ATOM 614 O O . ARG A 1 80 ? 8.724 2.397 -14.135 1.00 94.06 80 ARG A O 1
ATOM 621 N N . THR A 1 81 ? 8.813 4.418 -13.135 1.00 94.00 81 THR A N 1
ATOM 622 C CA . THR A 1 81 ? 10.002 4.915 -13.824 1.00 94.00 81 THR A CA 1
ATOM 623 C C . THR A 1 81 ? 11.242 4.576 -13.001 1.00 94.00 81 THR A C 1
ATOM 625 O O . THR A 1 81 ? 11.253 4.795 -11.784 1.00 94.00 81 THR A O 1
ATOM 628 N N . MET A 1 82 ? 12.262 4.003 -13.635 1.00 93.69 82 MET A N 1
ATOM 629 C CA . MET A 1 82 ? 13.522 3.656 -12.980 1.00 93.69 82 MET A CA 1
ATOM 630 C C . MET A 1 82 ? 14.660 3.470 -13.984 1.00 93.69 82 MET A C 1
ATOM 632 O O . MET A 1 82 ? 14.408 3.269 -15.169 1.00 93.69 82 MET A O 1
ATOM 636 N N . SER A 1 83 ? 15.892 3.439 -13.483 1.00 94.75 83 SER A N 1
ATOM 637 C CA . SER A 1 83 ? 17.065 3.118 -14.292 1.00 94.75 83 SER A CA 1
ATOM 638 C C . SER A 1 83 ? 17.069 1.636 -14.722 1.00 94.75 83 SER A C 1
ATOM 640 O O . SER A 1 83 ? 16.668 0.773 -13.924 1.00 94.75 83 SER A O 1
ATOM 642 N N . PRO A 1 84 ? 17.474 1.305 -15.964 1.00 95.38 84 PRO A N 1
ATOM 643 C CA . PRO A 1 84 ? 17.358 -0.043 -16.522 1.00 95.38 84 PRO A CA 1
ATOM 644 C C . PRO A 1 84 ? 18.151 -1.120 -15.772 1.00 95.38 84 PRO A C 1
ATOM 646 O O . PRO A 1 84 ? 17.734 -2.276 -15.790 1.00 95.38 84 PRO A O 1
ATOM 649 N N . GLU A 1 85 ? 19.232 -0.782 -15.065 1.00 95.75 85 GLU A N 1
ATOM 650 C CA . GLU A 1 85 ? 20.028 -1.747 -14.291 1.00 95.75 85 GLU A CA 1
ATOM 651 C C . GLU A 1 85 ? 19.245 -2.439 -13.166 1.00 95.75 85 GLU A C 1
ATOM 653 O O . GLU A 1 85 ? 19.624 -3.517 -12.711 1.00 95.75 85 GLU A O 1
ATOM 658 N N . PHE A 1 86 ? 18.131 -1.851 -12.727 1.00 95.19 86 PHE A N 1
ATOM 659 C CA . PHE A 1 86 ? 17.276 -2.437 -11.699 1.00 95.19 86 PHE A CA 1
ATOM 660 C C . PHE A 1 86 ? 16.248 -3.435 -12.251 1.00 95.19 86 PHE A C 1
ATOM 662 O O . PHE A 1 86 ? 15.559 -4.096 -11.468 1.00 95.19 86 PHE A O 1
ATOM 669 N N . LEU A 1 87 ? 16.126 -3.552 -13.578 1.00 95.81 87 LEU A N 1
ATOM 670 C CA . LEU A 1 87 ? 15.315 -4.571 -14.234 1.00 95.81 87 LEU A CA 1
ATOM 671 C C . LEU A 1 87 ? 16.201 -5.764 -14.602 1.00 95.81 87 LEU A C 1
ATOM 673 O O . LEU A 1 87 ? 16.809 -5.814 -15.668 1.00 95.81 87 LEU A O 1
ATOM 677 N N . VAL A 1 88 ? 16.236 -6.767 -13.728 1.00 95.81 88 VAL A N 1
ATOM 678 C CA . VAL A 1 88 ? 17.096 -7.946 -13.893 1.00 95.81 88 VAL A CA 1
ATOM 679 C C . VAL A 1 88 ? 16.244 -9.142 -14.294 1.00 95.81 88 VAL A C 1
ATOM 681 O O . VAL A 1 88 ? 15.340 -9.545 -13.561 1.00 95.81 88 VAL A O 1
ATOM 684 N N . ASN A 1 89 ? 16.514 -9.722 -15.467 1.00 95.00 89 ASN A N 1
ATOM 685 C CA . ASN A 1 89 ? 15.787 -10.884 -15.998 1.00 95.00 89 ASN A CA 1
ATOM 686 C C . ASN A 1 89 ? 14.255 -10.692 -16.009 1.00 95.00 89 ASN A C 1
ATOM 688 O O . ASN A 1 89 ? 13.495 -11.599 -15.668 1.00 95.00 89 ASN A O 1
ATOM 692 N N . GLY A 1 90 ? 13.798 -9.481 -16.350 1.00 92.56 90 GLY A N 1
ATOM 693 C CA . GLY A 1 90 ? 12.374 -9.128 -16.383 1.00 92.56 90 GLY A CA 1
ATOM 694 C C . GLY A 1 90 ? 11.721 -8.976 -15.003 1.00 92.56 90 GLY A C 1
ATOM 695 O O . GLY A 1 90 ? 10.494 -8.977 -14.908 1.00 92.56 90 GLY A O 1
ATOM 696 N N . ARG A 1 91 ? 12.514 -8.865 -13.930 1.00 94.12 91 ARG A N 1
ATOM 697 C CA . ARG A 1 91 ? 12.042 -8.730 -12.547 1.00 94.12 91 ARG A CA 1
ATOM 698 C C . ARG A 1 91 ? 12.605 -7.468 -11.906 1.00 94.12 91 ARG A C 1
ATOM 700 O O . ARG A 1 91 ? 13.709 -7.038 -12.225 1.00 94.12 91 ARG A O 1
ATOM 707 N N . VAL A 1 92 ? 11.839 -6.914 -10.974 1.00 94.44 92 VAL A N 1
ATOM 708 C CA . VAL A 1 92 ? 12.234 -5.767 -10.156 1.00 94.44 92 VAL A CA 1
ATOM 709 C C . VAL A 1 92 ? 12.122 -6.172 -8.691 1.00 94.44 92 VAL A C 1
ATOM 711 O O . VAL A 1 92 ? 11.105 -6.733 -8.285 1.00 94.44 92 VAL A O 1
ATOM 714 N N . SER A 1 93 ? 13.161 -5.894 -7.910 1.00 94.25 93 SER A N 1
ATOM 715 C CA . SER A 1 93 ? 13.190 -6.155 -6.468 1.00 94.25 93 SER A CA 1
ATOM 716 C C . SER A 1 93 ? 12.829 -4.900 -5.677 1.00 94.25 93 SER A C 1
ATOM 718 O O . SER A 1 93 ? 13.133 -3.786 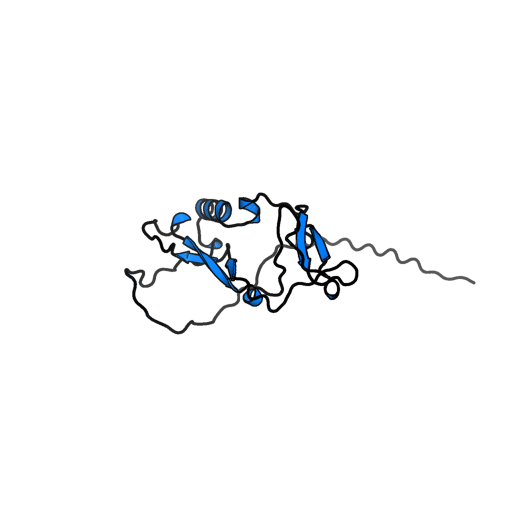-6.100 1.00 94.25 93 SER A O 1
ATOM 720 N N . GLY A 1 94 ? 12.212 -5.077 -4.507 1.00 95.00 94 GLY A N 1
ATOM 721 C CA . GLY A 1 94 ? 11.923 -3.976 -3.589 1.00 95.00 94 GLY A CA 1
ATOM 722 C C . GLY A 1 94 ? 13.184 -3.242 -3.130 1.00 95.00 94 GLY A C 1
ATOM 723 O O . GLY A 1 94 ? 14.224 -3.855 -2.899 1.00 95.00 94 GLY A O 1
ATOM 724 N N . ASN A 1 95 ? 13.082 -1.924 -2.961 1.00 95.25 95 ASN A N 1
ATOM 725 C CA . ASN A 1 95 ? 14.133 -1.104 -2.374 1.00 95.25 95 ASN A CA 1
ATOM 726 C C . ASN A 1 95 ? 14.127 -1.282 -0.840 1.00 95.25 95 ASN A C 1
ATOM 728 O O . ASN A 1 95 ? 13.142 -0.889 -0.205 1.00 95.25 95 ASN A O 1
ATOM 732 N N . PRO A 1 96 ? 15.199 -1.824 -0.229 1.00 95.19 96 PRO A N 1
ATOM 733 C CA . PRO A 1 96 ? 15.255 -2.077 1.213 1.00 95.19 96 PRO A CA 1
ATOM 734 C C . PRO A 1 96 ? 15.348 -0.802 2.064 1.00 95.19 96 PRO A C 1
ATOM 736 O O . PRO A 1 96 ? 15.040 -0.837 3.249 1.00 95.19 96 PRO A O 1
ATOM 739 N N . ILE A 1 97 ? 15.764 0.327 1.484 1.00 95.69 97 ILE A N 1
ATOM 740 C CA . ILE A 1 97 ? 16.022 1.585 2.204 1.00 95.69 97 ILE A CA 1
ATOM 741 C C . ILE A 1 97 ? 15.070 2.708 1.775 1.00 95.69 97 ILE A C 1
ATOM 743 O O . ILE A 1 97 ? 15.417 3.890 1.822 1.00 95.69 97 ILE A O 1
ATOM 747 N N . SER A 1 98 ? 13.863 2.347 1.330 1.00 94.12 98 SER A N 1
ATOM 748 C CA . SER A 1 98 ? 12.837 3.305 0.916 1.00 94.12 98 SER A CA 1
ATOM 749 C C . SER A 1 98 ? 12.443 4.240 2.069 1.00 94.12 98 SER A C 1
ATOM 751 O O . SER A 1 98 ? 11.919 3.801 3.090 1.00 94.12 98 SER A O 1
ATOM 753 N N . ARG A 1 99 ? 12.661 5.549 1.891 1.00 95.06 99 ARG A N 1
ATOM 754 C CA . ARG A 1 99 ? 12.317 6.602 2.871 1.00 95.06 99 ARG A CA 1
ATOM 755 C C . ARG A 1 99 ? 10.947 7.240 2.625 1.00 95.06 99 ARG A C 1
ATOM 757 O O . ARG A 1 99 ? 10.653 8.318 3.134 1.00 95.06 99 ARG A O 1
ATOM 764 N N . THR A 1 100 ? 10.113 6.626 1.786 1.00 95.62 100 THR A N 1
ATOM 765 C CA . THR A 1 100 ? 8.755 7.121 1.546 1.00 95.62 100 THR A CA 1
ATOM 766 C C . THR A 1 100 ? 7.909 6.941 2.800 1.00 95.62 100 THR A C 1
ATOM 768 O O . THR A 1 100 ? 7.874 5.858 3.379 1.00 95.62 100 THR A O 1
ATOM 771 N N . TRP A 1 101 ? 7.186 7.989 3.186 1.00 97.19 101 TRP A N 1
ATOM 772 C CA . TRP A 1 101 ? 6.170 7.915 4.229 1.00 97.19 101 TRP A CA 1
ATOM 773 C C . TRP A 1 101 ? 4.915 7.229 3.698 1.00 97.19 101 TRP A C 1
ATOM 775 O O . TRP A 1 101 ? 4.338 7.661 2.698 1.00 97.19 101 TRP A O 1
ATOM 785 N N . VAL A 1 102 ? 4.475 6.178 4.380 1.00 96.81 102 VAL A N 1
ATOM 786 C CA . VAL A 1 102 ? 3.280 5.409 4.029 1.00 96.81 102 VAL A CA 1
ATOM 787 C C . VAL A 1 102 ? 2.235 5.504 5.129 1.00 96.81 102 VAL A C 1
ATOM 789 O O . VAL A 1 102 ? 2.555 5.635 6.311 1.00 96.81 102 VAL A O 1
ATOM 792 N N . ARG A 1 103 ? 0.964 5.446 4.725 1.00 97.25 103 ARG A N 1
ATOM 793 C 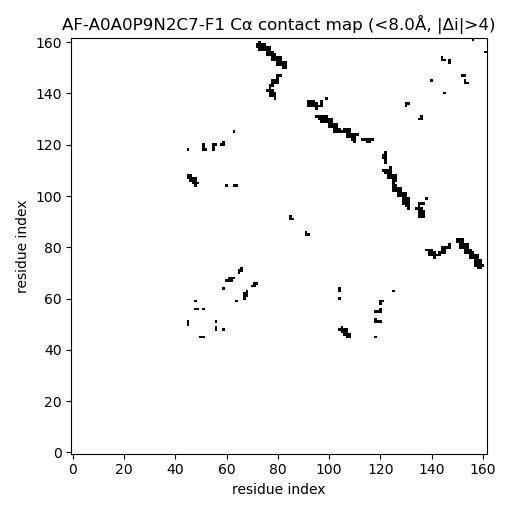CA . ARG A 1 103 ? -0.165 5.307 5.645 1.00 97.25 103 ARG A CA 1
ATOM 794 C C . ARG A 1 103 ? -0.390 3.824 5.890 1.00 97.25 103 ARG A C 1
ATOM 796 O O . ARG A 1 103 ? -0.884 3.123 5.011 1.00 97.25 103 ARG A O 1
ATOM 803 N N . ASP A 1 104 ? -0.011 3.369 7.071 1.00 97.06 104 ASP A N 1
ATOM 804 C CA . ASP A 1 104 ? -0.320 2.026 7.528 1.00 97.06 104 ASP A CA 1
ATOM 805 C C . ASP A 1 104 ? -1.789 1.980 7.959 1.00 97.06 104 ASP A C 1
ATOM 807 O O . ASP A 1 104 ? -2.165 2.513 9.002 1.00 97.06 104 ASP A O 1
ATOM 811 N N . HIS A 1 105 ? -2.622 1.387 7.107 1.00 97.38 105 HIS A N 1
ATOM 812 C CA . HIS A 1 105 ? -4.068 1.322 7.287 1.00 97.38 105 HIS A CA 1
ATOM 813 C C . HIS A 1 105 ? -4.516 0.213 8.250 1.00 97.38 105 HIS A C 1
ATOM 815 O O . HIS A 1 105 ? -5.718 0.067 8.465 1.00 97.38 105 HIS A O 1
ATOM 821 N N . GLU A 1 106 ? -3.589 -0.545 8.838 1.00 97.12 106 GLU A N 1
ATOM 822 C CA . GLU A 1 106 ? -3.885 -1.536 9.878 1.00 97.12 106 GLU A CA 1
ATOM 823 C C . GLU A 1 106 ? -3.587 -1.002 11.288 1.00 97.12 106 GLU A C 1
ATOM 825 O O . GLU A 1 106 ? -4.239 -1.403 12.256 1.00 97.12 106 GLU A O 1
ATOM 830 N N . SER A 1 107 ? -2.679 -0.029 11.402 1.00 97.19 107 SER A N 1
ATOM 831 C CA . SER A 1 107 ? -2.350 0.638 12.666 1.00 97.19 107 SER A CA 1
ATOM 832 C C . SER A 1 107 ? -3.111 1.952 12.846 1.00 97.19 107 SER A C 1
ATOM 834 O O . SER A 1 107 ? -3.171 2.796 11.951 1.00 97.19 107 SER A O 1
ATOM 836 N N . LEU A 1 108 ? -3.631 2.178 14.051 1.00 97.69 108 LEU A N 1
ATOM 837 C CA . LEU A 1 108 ? -4.481 3.312 14.398 1.00 97.69 108 LEU A CA 1
ATOM 838 C C . LEU A 1 108 ? -3.776 4.308 15.321 1.00 97.69 108 LEU A C 1
ATOM 840 O O . LEU A 1 108 ? -3.149 3.953 16.319 1.00 97.69 108 LEU A O 1
ATOM 844 N N . ARG A 1 109 ? -3.961 5.593 15.021 1.00 95.75 109 ARG A N 1
ATOM 845 C CA . ARG A 1 109 ? -3.701 6.718 15.927 1.00 95.75 109 ARG A CA 1
ATOM 846 C C . ARG A 1 109 ? -4.971 7.555 16.080 1.00 95.75 109 ARG A C 1
ATOM 848 O O . ARG A 1 109 ? -5.795 7.540 15.167 1.00 95.75 109 ARG A O 1
ATOM 855 N N . PRO A 1 110 ? -5.145 8.309 17.178 1.00 95.44 110 PRO A N 1
ATOM 856 C CA . PRO A 1 110 ? -6.287 9.201 17.320 1.00 95.44 110 PRO A CA 1
ATOM 857 C C . PRO A 1 110 ? -6.392 10.173 16.150 1.00 95.44 110 PRO A C 1
ATOM 859 O O . PRO A 1 110 ? -5.382 10.670 15.643 1.00 95.44 110 PRO A O 1
ATOM 862 N N . ASN A 1 111 ? -7.625 10.442 15.737 1.00 94.94 111 ASN A N 1
ATOM 863 C CA . ASN A 1 111 ? -7.918 11.483 14.772 1.00 94.94 111 ASN A CA 1
ATOM 864 C C . ASN A 1 111 ? -7.526 12.845 15.381 1.00 94.94 111 ASN A C 1
ATOM 866 O O . ASN A 1 111 ? -8.082 13.212 16.419 1.00 94.94 111 ASN A O 1
ATOM 870 N N . PRO A 1 112 ? -6.604 13.606 14.758 1.00 91.62 112 PRO A N 1
ATOM 871 C CA . PRO A 1 112 ? -6.143 14.890 15.290 1.00 91.62 112 PRO A CA 1
ATOM 872 C C . PRO A 1 112 ? -7.256 15.940 15.385 1.00 91.62 112 PRO A C 1
ATOM 874 O O . PRO A 1 112 ? -7.133 16.882 16.158 1.00 91.62 112 PRO A O 1
ATOM 877 N N . ASN A 1 113 ? -8.350 15.769 14.637 1.00 91.25 113 ASN A N 1
ATOM 878 C CA . ASN A 1 113 ? -9.495 16.675 14.686 1.00 91.25 113 ASN A CA 1
ATOM 879 C C . ASN A 1 113 ? -10.374 16.456 15.934 1.00 91.25 113 ASN A C 1
ATOM 881 O O . ASN A 1 113 ? -11.221 17.296 16.222 1.00 91.25 113 ASN A O 1
ATOM 885 N N . GLY A 1 114 ? -10.181 15.355 16.673 1.00 87.06 114 GLY A N 1
ATOM 886 C CA . GLY A 1 114 ? -10.930 15.040 17.893 1.00 87.06 114 GLY A CA 1
ATOM 887 C C . GLY A 1 114 ? -12.447 14.917 17.691 1.00 87.06 114 GLY A C 1
ATOM 888 O O . GLY A 1 114 ? -12.941 14.836 16.570 1.00 87.06 114 GLY A O 1
ATOM 889 N N . GLY A 1 115 ? -13.194 14.866 18.799 1.00 87.81 115 GLY A N 1
ATOM 890 C CA . GLY A 1 115 ? -14.660 15.003 18.799 1.00 87.81 115 GLY A CA 1
ATOM 891 C C . GLY A 1 115 ? -15.471 13.787 18.334 1.00 87.81 115 GLY A C 1
ATOM 892 O O . GLY A 1 115 ? -16.691 13.883 18.225 1.00 87.81 115 GLY A O 1
ATOM 893 N N . PHE A 1 116 ? -14.833 12.642 18.082 1.00 94.00 116 PHE A N 1
ATOM 894 C CA . PHE A 1 116 ? -15.519 11.406 17.697 1.00 94.00 116 PHE A CA 1
ATOM 895 C C . PHE A 1 116 ? -15.527 10.394 18.850 1.00 94.00 116 PHE A C 1
ATOM 897 O O . PHE A 1 116 ? -14.521 10.290 19.556 1.00 94.00 116 PHE A O 1
ATOM 904 N N . PRO A 1 117 ? -16.613 9.620 19.035 1.00 93.56 117 PRO A N 1
ATOM 905 C CA . PRO A 1 117 ? -16.664 8.598 20.076 1.00 93.56 117 PRO A CA 1
ATOM 906 C C . PRO A 1 117 ? -15.583 7.528 19.885 1.00 93.56 117 PRO A C 1
ATOM 908 O O . PRO A 1 117 ? -15.368 7.052 18.764 1.00 93.56 117 PRO A O 1
ATOM 911 N N . GLU A 1 118 ? -14.930 7.123 20.976 1.00 92.44 118 GLU A N 1
ATOM 912 C CA . GLU A 1 118 ? -13.952 6.031 20.966 1.00 92.44 118 GLU A CA 1
ATOM 913 C C . GLU A 1 118 ? -14.573 4.739 20.404 1.00 92.44 118 GLU A C 1
ATOM 915 O O . GLU A 1 118 ? -15.771 4.488 20.546 1.00 92.44 118 GLU A O 1
ATOM 920 N N . GLY A 1 119 ? -13.776 3.936 19.698 1.00 93.88 119 GLY A N 1
ATOM 921 C CA . GLY A 1 119 ? -14.255 2.723 19.031 1.00 93.88 119 GLY A CA 1
ATOM 922 C C . GLY A 1 119 ? -14.997 2.966 17.714 1.00 93.88 119 GLY A C 1
ATOM 923 O O . GLY A 1 119 ? -15.272 2.004 16.998 1.00 93.88 119 GLY A O 1
ATOM 924 N N . THR A 1 120 ? -15.272 4.222 17.341 1.00 96.12 120 THR A N 1
ATOM 925 C CA . THR A 1 120 ? -15.769 4.559 16.000 1.00 96.12 120 THR A CA 1
ATOM 926 C C . THR A 1 120 ? -14.618 4.785 15.034 1.00 96.12 120 THR A C 1
ATOM 928 O O . THR A 1 120 ? -13.591 5.368 15.365 1.00 96.12 120 THR A O 1
ATOM 931 N N . SER A 1 121 ? -14.806 4.386 13.786 1.00 96.81 121 SER A N 1
ATOM 932 C CA . SER A 1 121 ? -13.832 4.548 12.709 1.00 96.81 121 SER A CA 1
ATOM 933 C C . SER A 1 121 ? -13.416 6.003 12.465 1.00 96.81 121 SER A C 1
ATOM 935 O O . SER A 1 121 ? -12.313 6.241 11.985 1.00 96.81 121 SER A O 1
ATOM 937 N N . ASN A 1 122 ? -14.262 6.983 12.798 1.00 96.62 122 ASN A N 1
ATOM 938 C CA . ASN A 1 122 ? -13.934 8.407 12.673 1.00 96.62 122 ASN A CA 1
ATOM 939 C C . ASN A 1 122 ? -12.999 8.908 13.781 1.00 96.62 122 ASN A C 1
ATOM 941 O O . ASN A 1 122 ? -12.344 9.931 13.595 1.00 96.62 122 ASN A O 1
ATOM 945 N N . ALA A 1 123 ? -12.903 8.200 14.908 1.00 96.69 123 ALA A N 1
ATOM 946 C CA . ALA A 1 123 ? -12.004 8.560 15.999 1.00 96.69 123 ALA A CA 1
ATOM 947 C C . ALA A 1 123 ? -10.531 8.255 15.703 1.00 96.69 123 ALA A C 1
ATOM 949 O O . ALA A 1 123 ? -9.668 8.644 16.490 1.00 96.69 123 ALA A O 1
ATOM 950 N N . TYR A 1 124 ? -10.222 7.626 14.563 1.00 97.25 124 TYR A N 1
ATOM 951 C CA . TYR A 1 124 ? -8.871 7.187 14.236 1.00 97.25 124 TYR A CA 1
ATOM 952 C C . TYR A 1 124 ? -8.434 7.592 12.833 1.00 97.25 124 TYR A C 1
ATOM 954 O O . TYR A 1 124 ? -9.236 7.685 11.904 1.00 97.25 124 TYR A O 1
ATOM 962 N N . TRP A 1 125 ? -7.129 7.794 12.687 1.00 97.19 125 TRP A N 1
ATOM 963 C CA . TRP A 1 125 ? -6.399 7.919 11.429 1.00 97.19 125 TRP A CA 1
ATOM 964 C C . TRP A 1 125 ? -5.355 6.796 11.338 1.00 97.19 125 TRP A C 1
ATOM 966 O O . TRP A 1 125 ? -4.914 6.300 12.378 1.00 97.19 125 TRP A O 1
ATOM 976 N N . PRO A 1 126 ? -4.906 6.417 10.128 1.00 97.88 126 PRO A N 1
ATO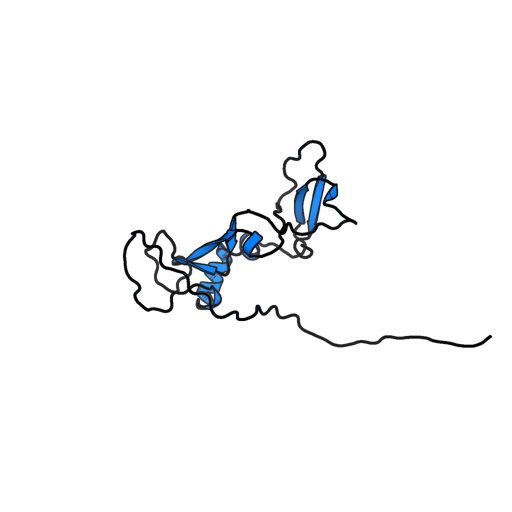M 977 C CA . PRO A 1 126 ? -3.784 5.499 9.987 1.00 97.88 126 PRO A CA 1
ATOM 978 C C . PRO A 1 126 ? -2.506 6.104 10.580 1.00 97.88 126 PRO A C 1
ATOM 980 O O . PRO A 1 126 ? -2.276 7.326 10.515 1.00 97.88 126 PRO A O 1
ATOM 983 N N . VAL A 1 127 ? -1.659 5.246 11.144 1.00 97.44 127 VAL A N 1
ATOM 984 C CA . VAL A 1 127 ? -0.291 5.620 11.518 1.00 97.44 127 VAL A CA 1
ATOM 985 C C . VAL A 1 127 ? 0.504 5.920 10.244 1.00 97.44 127 VAL A C 1
ATOM 987 O O . VAL A 1 127 ? 0.319 5.287 9.205 1.00 97.44 127 VAL A O 1
ATOM 990 N N . ILE A 1 128 ? 1.383 6.918 10.313 1.00 96.75 128 ILE A N 1
ATOM 991 C CA . ILE A 1 128 ? 2.323 7.237 9.235 1.00 96.75 128 ILE A CA 1
ATOM 992 C C . ILE A 1 128 ? 3.691 6.687 9.639 1.00 96.75 128 ILE A C 1
ATOM 994 O O . ILE A 1 128 ? 4.169 7.015 10.724 1.00 96.75 128 ILE A O 1
ATOM 998 N N . ARG A 1 129 ? 4.296 5.844 8.796 1.00 96.25 129 ARG A N 1
ATOM 999 C CA . ARG A 1 129 ? 5.609 5.209 9.035 1.00 96.25 129 ARG A CA 1
ATOM 1000 C C . ARG A 1 129 ? 6.492 5.304 7.794 1.00 96.25 129 ARG A C 1
ATOM 1002 O O . ARG A 1 129 ? 5.971 5.508 6.697 1.00 96.25 129 ARG A O 1
ATOM 1009 N N . GLU A 1 130 ? 7.807 5.181 7.945 1.00 96.50 130 GLU A N 1
ATOM 1010 C CA . GLU A 1 130 ? 8.690 5.052 6.782 1.00 96.50 130 GLU A CA 1
ATOM 1011 C C . GLU A 1 130 ? 8.566 3.644 6.188 1.00 96.50 130 GLU A C 1
ATOM 1013 O O . GLU A 1 130 ? 8.462 2.653 6.908 1.00 96.50 130 GLU A O 1
ATOM 1018 N N . ALA A 1 131 ? 8.611 3.536 4.861 1.00 96.44 131 ALA A N 1
ATOM 1019 C CA . ALA A 1 131 ? 8.486 2.256 4.173 1.00 96.44 131 ALA A CA 1
ATOM 1020 C C . ALA A 1 131 ? 9.600 1.261 4.546 1.00 96.44 131 ALA A C 1
ATOM 1022 O O . ALA A 1 131 ? 9.338 0.064 4.607 1.00 96.44 131 ALA A O 1
ATOM 1023 N N . ARG A 1 132 ? 10.818 1.736 4.852 1.00 95.88 132 ARG A N 1
ATOM 1024 C CA . ARG A 1 132 ? 11.927 0.883 5.316 1.00 95.88 132 ARG A CA 1
ATOM 1025 C C . ARG A 1 132 ? 11.594 0.096 6.589 1.00 95.88 132 ARG A C 1
ATOM 1027 O O . ARG A 1 132 ? 12.113 -1.000 6.760 1.00 95.88 132 ARG A O 1
ATOM 1034 N N . ASP A 1 133 ? 10.704 0.614 7.439 1.00 95.56 133 ASP A N 1
ATOM 1035 C CA . ASP A 1 133 ? 10.295 -0.048 8.684 1.00 95.56 133 ASP A CA 1
ATOM 1036 C C . ASP A 1 133 ? 9.326 -1.220 8.415 1.00 95.56 133 ASP A C 1
ATOM 1038 O O . ASP A 1 133 ? 9.017 -1.995 9.318 1.00 95.56 133 ASP A O 1
ATOM 1042 N N . LEU A 1 134 ? 8.836 -1.347 7.174 1.00 92.44 134 LEU A N 1
ATOM 1043 C CA . LEU A 1 134 ? 7.939 -2.409 6.702 1.00 92.44 134 LEU A CA 1
ATOM 1044 C C . LEU A 1 134 ? 8.648 -3.433 5.801 1.00 92.44 134 LEU A C 1
ATOM 1046 O O . LEU A 1 134 ? 8.038 -4.419 5.392 1.00 92.44 134 LEU A O 1
ATOM 1050 N N . GLY A 1 135 ? 9.927 -3.205 5.490 1.00 94.31 135 GLY A N 1
ATOM 1051 C CA . GLY A 1 135 ? 10.728 -4.036 4.598 1.00 94.31 135 GLY A CA 1
ATOM 1052 C C . GLY A 1 135 ? 10.851 -3.497 3.163 1.00 94.31 135 GLY A C 1
ATOM 1053 O O . GLY A 1 135 ? 10.424 -2.380 2.852 1.00 94.31 135 GLY A O 1
ATOM 1054 N N . PRO A 1 136 ? 11.490 -4.271 2.265 1.00 95.75 136 PRO A N 1
ATOM 1055 C CA . PRO A 1 136 ? 11.741 -3.843 0.893 1.00 95.75 136 PRO A CA 1
ATOM 1056 C C . PRO A 1 136 ? 10.451 -3.546 0.127 1.00 95.75 136 PRO A C 1
ATOM 1058 O O . PRO A 1 136 ? 9.522 -4.349 0.121 1.00 95.75 136 PRO A O 1
ATOM 1061 N N . SER A 1 137 ? 10.403 -2.405 -0.561 1.00 95.56 137 SER A N 1
ATOM 1062 C CA . SER A 1 137 ? 9.181 -1.941 -1.231 1.00 95.56 137 SER A CA 1
ATOM 1063 C C . SER A 1 137 ? 9.452 -1.200 -2.540 1.00 95.56 137 SER A C 1
ATOM 1065 O O . SER A 1 137 ? 10.555 -0.715 -2.797 1.00 95.56 137 SER A O 1
ATOM 1067 N N . LEU A 1 138 ? 8.423 -1.097 -3.383 1.00 94.94 138 LEU A N 1
ATOM 1068 C CA . LEU 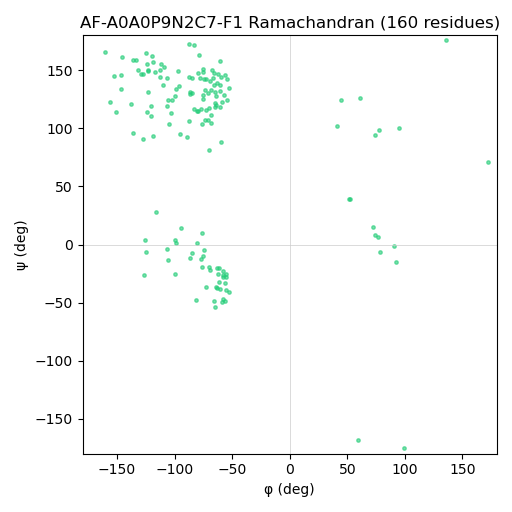A 1 138 ? 8.438 -0.300 -4.607 1.00 94.94 138 LEU A CA 1
ATOM 1069 C C . LEU A 1 138 ? 7.336 0.759 -4.547 1.00 94.94 138 LEU A C 1
ATOM 1071 O O . LEU A 1 138 ? 6.155 0.430 -4.521 1.00 94.94 138 LEU A O 1
ATOM 1075 N N . ASN A 1 139 ? 7.701 2.041 -4.607 1.00 93.56 139 ASN A N 1
ATOM 1076 C CA . ASN A 1 139 ? 6.756 3.071 -5.035 1.00 93.56 139 ASN A CA 1
ATOM 1077 C C . ASN A 1 139 ? 6.348 2.834 -6.499 1.00 93.56 139 ASN A C 1
ATOM 1079 O O . ASN A 1 139 ? 7.193 2.682 -7.385 1.00 93.56 139 ASN A O 1
ATOM 1083 N N . VAL A 1 140 ? 5.044 2.799 -6.735 1.00 94.75 140 VAL A N 1
ATOM 1084 C CA . VAL A 1 140 ? 4.439 2.582 -8.048 1.00 94.75 140 VAL A CA 1
ATOM 1085 C C . VAL A 1 140 ? 3.290 3.561 -8.244 1.00 94.75 140 VAL A C 1
ATOM 1087 O O . VAL A 1 140 ? 2.730 4.082 -7.281 1.00 94.75 140 VAL A O 1
ATOM 1090 N N . MET A 1 141 ? 2.935 3.792 -9.499 1.00 94.81 141 MET A N 1
ATOM 1091 C CA . MET A 1 141 ? 1.819 4.625 -9.922 1.00 94.81 141 MET A CA 1
ATOM 1092 C C . MET A 1 141 ? 0.737 3.767 -10.570 1.00 94.81 141 MET A C 1
ATOM 1094 O O . MET A 1 141 ? 1.016 2.745 -11.195 1.00 94.81 141 MET A O 1
ATOM 1098 N N . THR A 1 142 ? -0.509 4.208 -10.453 1.00 91.75 142 THR A N 1
ATOM 1099 C CA . THR A 1 142 ? -1.626 3.694 -11.257 1.00 91.75 142 THR A CA 1
ATOM 1100 C C . THR A 1 142 ? -2.087 4.790 -12.212 1.00 91.75 142 THR A C 1
ATOM 1102 O O . THR A 1 142 ? -1.838 5.966 -11.961 1.00 91.75 142 THR A O 1
ATOM 1105 N N . GLY A 1 143 ? -2.706 4.413 -13.333 1.00 86.31 143 GLY A N 1
ATOM 1106 C CA . GLY A 1 143 ? -3.161 5.373 -14.351 1.00 86.31 143 GLY A CA 1
ATOM 1107 C C . GLY A 1 143 ? -2.151 5.694 -15.461 1.00 86.31 143 GLY A C 1
ATOM 1108 O O . GLY A 1 143 ? -2.501 6.416 -16.385 1.00 86.31 143 GLY A O 1
ATOM 1109 N N . GLY A 1 144 ? -0.943 5.121 -15.425 1.00 86.81 144 GLY A N 1
ATOM 1110 C CA . GLY A 1 144 ? 0.062 5.245 -16.487 1.00 86.81 144 GLY A CA 1
ATOM 1111 C C . GLY A 1 144 ? 1.473 5.507 -15.950 1.00 86.81 144 GLY A C 1
ATOM 1112 O O . GLY A 1 144 ? 1.652 5.633 -14.735 1.00 86.81 144 GLY A O 1
ATOM 1113 N N . PRO A 1 145 ? 2.486 5.550 -16.833 1.00 83.12 145 PRO A N 1
ATOM 1114 C CA . PRO A 1 145 ? 3.838 5.943 -16.453 1.00 83.12 145 PRO A CA 1
ATOM 1115 C C . PRO A 1 145 ? 3.900 7.425 -16.065 1.00 83.12 145 PRO A C 1
ATOM 1117 O O . PRO A 1 145 ? 3.146 8.252 -16.575 1.00 83.12 145 PRO A O 1
ATOM 1120 N N . SER A 1 146 ? 4.826 7.752 -15.166 1.00 76.31 146 SER A N 1
ATOM 1121 C CA . SER A 1 146 ? 5.214 9.132 -14.877 1.00 76.31 146 SER A CA 1
ATOM 1122 C C . SER A 1 146 ? 6.243 9.644 -15.888 1.00 76.31 146 SER A C 1
ATOM 1124 O O . SER A 1 146 ? 6.780 8.883 -16.691 1.00 76.31 146 SER A O 1
ATOM 1126 N N . TYR A 1 147 ? 6.538 10.944 -15.819 1.00 77.38 147 TYR A N 1
ATOM 1127 C CA . TYR A 1 147 ? 7.664 11.552 -16.525 1.00 77.38 147 TYR A CA 1
ATOM 1128 C C . TYR A 1 147 ? 8.975 10.803 -16.230 1.00 77.38 147 TYR A C 1
ATOM 1130 O O . TYR A 1 147 ? 9.263 10.492 -15.072 1.00 77.38 147 TYR A O 1
ATOM 1138 N N . SER A 1 148 ? 9.760 10.544 -17.275 1.00 81.12 148 SER A N 1
ATOM 1139 C CA . SER A 1 148 ? 11.063 9.880 -17.212 1.00 81.12 148 SER A CA 1
ATOM 1140 C C . SER A 1 148 ? 12.188 10.835 -17.582 1.00 81.12 148 SER A C 1
ATOM 1142 O O . SER A 1 148 ? 12.011 11.690 -18.447 1.00 81.12 148 SER A O 1
ATOM 1144 N N . ARG A 1 149 ? 13.343 10.694 -16.926 1.00 84.69 149 ARG A N 1
ATOM 1145 C CA . ARG A 1 149 ? 14.573 11.370 -17.356 1.00 84.69 149 ARG A CA 1
ATOM 1146 C C . ARG A 1 149 ? 15.185 10.606 -18.532 1.00 84.69 149 ARG A C 1
ATOM 1148 O O . ARG A 1 149 ? 14.858 9.439 -18.747 1.00 84.69 149 ARG A O 1
ATOM 1155 N N . ASP A 1 150 ? 16.086 11.248 -19.270 1.00 87.75 150 ASP A N 1
ATOM 1156 C CA . ASP A 1 150 ? 16.858 10.559 -20.307 1.00 87.75 150 ASP A CA 1
ATOM 1157 C C . ASP A 1 150 ? 17.628 9.379 -19.695 1.00 87.75 150 ASP A C 1
ATOM 1159 O O . ASP A 1 150 ? 18.321 9.531 -18.689 1.00 87.75 150 ASP A O 1
ATOM 1163 N N . GLY A 1 151 ? 17.472 8.197 -20.296 1.00 88.69 151 GLY A N 1
ATOM 1164 C CA . GLY A 1 151 ? 18.067 6.942 -19.827 1.00 88.69 151 GLY A CA 1
ATOM 1165 C C . GLY A 1 151 ? 17.183 6.104 -18.893 1.00 88.69 151 GLY A C 1
ATOM 1166 O O . GLY A 1 151 ? 17.451 4.913 -18.741 1.00 88.69 151 GLY A O 1
ATOM 1167 N N . ASP A 1 152 ? 16.108 6.663 -18.328 1.00 94.56 152 ASP A N 1
ATOM 1168 C CA . ASP A 1 152 ? 15.153 5.889 -17.530 1.00 94.56 152 ASP A CA 1
ATOM 1169 C C . ASP A 1 152 ? 14.235 5.032 -18.416 1.00 94.56 152 ASP A C 1
ATOM 1171 O O . ASP A 1 152 ? 13.857 5.401 -19.530 1.00 94.56 152 ASP A O 1
ATOM 1175 N N . ILE A 1 153 ? 13.782 3.907 -17.864 1.00 93.88 153 ILE A N 1
ATOM 1176 C CA . ILE A 1 153 ? 12.742 3.063 -18.451 1.00 93.88 153 ILE A CA 1
ATOM 1177 C C . ILE A 1 153 ? 11.442 3.147 -17.652 1.00 93.88 153 ILE A C 1
ATOM 1179 O O . ILE A 1 153 ? 11.428 3.358 -16.438 1.00 93.88 153 ILE A O 1
ATOM 1183 N N . ASN A 1 154 ? 10.323 2.922 -18.340 1.00 94.44 154 ASN A N 1
ATOM 1184 C CA . ASN A 1 154 ? 9.006 2.793 -17.727 1.00 94.44 154 ASN A CA 1
ATOM 1185 C C . ASN A 1 154 ? 8.594 1.321 -17.680 1.00 94.44 154 ASN A C 1
ATOM 1187 O O . ASN A 1 154 ? 8.339 0.697 -18.710 1.00 94.44 154 ASN A O 1
ATOM 1191 N N . VAL A 1 155 ? 8.496 0.769 -16.474 1.00 94.31 155 VAL A N 1
ATOM 1192 C CA . VAL A 1 155 ? 8.126 -0.631 -16.248 1.00 94.31 155 VAL A CA 1
ATOM 1193 C C . VAL A 1 155 ? 6.645 -0.721 -15.902 1.00 94.31 155 VAL A C 1
ATOM 1195 O O . VAL A 1 155 ? 6.152 0.015 -15.048 1.00 94.31 155 VAL A O 1
ATOM 1198 N N . ARG A 1 156 ? 5.939 -1.663 -16.538 1.00 95.19 156 ARG A N 1
ATOM 1199 C CA . ARG A 1 156 ? 4.559 -2.041 -16.209 1.00 95.19 156 ARG A CA 1
ATOM 1200 C C . ARG A 1 156 ? 4.549 -3.387 -15.486 1.00 95.19 156 ARG A C 1
ATOM 1202 O O . ARG A 1 156 ? 5.009 -4.386 -16.027 1.00 95.19 156 ARG A O 1
ATOM 1209 N N . MET A 1 157 ? 3.961 -3.424 -14.297 1.00 95.50 157 MET A N 1
ATOM 1210 C CA . MET A 1 157 ? 3.832 -4.605 -13.439 1.00 95.50 157 MET A CA 1
ATOM 1211 C C . MET A 1 157 ? 2.354 -4.921 -13.178 1.00 95.50 157 MET A C 1
ATOM 1213 O O . MET A 1 157 ? 1.474 -4.083 -13.383 1.00 95.50 157 MET A O 1
ATOM 1217 N N . ARG A 1 158 ? 2.068 -6.146 -12.726 1.00 95.38 158 ARG A N 1
ATOM 1218 C CA . ARG A 1 158 ? 0.739 -6.545 -12.233 1.00 95.38 158 ARG A CA 1
ATOM 1219 C C . ARG A 1 158 ? 0.762 -6.501 -10.713 1.00 95.38 158 ARG A C 1
ATOM 1221 O O . ARG A 1 158 ? 1.623 -7.153 -10.135 1.00 95.38 158 ARG A O 1
ATOM 1228 N N . LEU A 1 159 ? -0.184 -5.807 -10.082 1.00 94.56 159 LEU A N 1
ATOM 1229 C CA . LEU A 1 159 ? -0.189 -5.593 -8.630 1.00 94.56 159 LEU A CA 1
ATOM 1230 C C . LEU A 1 159 ? -0.076 -6.890 -7.808 1.00 94.56 159 LEU A C 1
ATOM 1232 O O . LEU A 1 159 ? 0.686 -6.946 -6.860 1.00 94.56 159 LEU A O 1
ATOM 1236 N N . GLY A 1 160 ? -0.762 -7.965 -8.203 1.00 91.44 160 GLY A N 1
ATOM 1237 C CA . GLY A 1 160 ? -0.699 -9.269 -7.527 1.00 91.44 160 GLY A 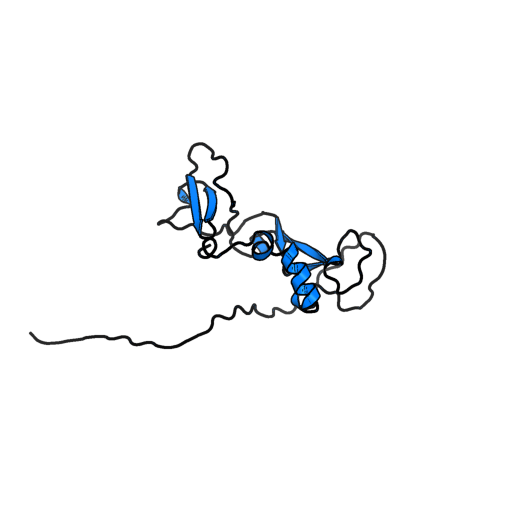CA 1
ATOM 1238 C C . GLY A 1 160 ? 0.569 -10.087 -7.806 1.00 91.44 160 GLY A C 1
ATOM 1239 O O . GLY A 1 160 ? 0.592 -11.287 -7.534 1.00 91.44 160 GLY A O 1
ATOM 1240 N N . LYS A 1 161 ? 1.574 -9.481 -8.444 1.00 88.00 161 LYS A N 1
ATOM 1241 C CA . LYS A 1 161 ? 2.915 -10.031 -8.694 1.00 88.00 161 LYS A CA 1
ATOM 1242 C C . LYS A 1 161 ? 4.022 -9.106 -8.172 1.00 88.00 161 LYS A C 1
ATOM 1244 O O . LYS A 1 161 ? 5.188 -9.395 -8.437 1.00 88.00 161 LYS A O 1
ATOM 1249 N N . VAL A 1 162 ? 3.641 -8.013 -7.508 1.00 78.50 162 VAL A N 1
ATOM 1250 C CA . VAL A 1 162 ? 4.535 -7.127 -6.756 1.00 78.50 162 VAL A CA 1
ATOM 1251 C C . VAL A 1 162 ? 4.693 -7.678 -5.347 1.00 78.50 162 VAL A C 1
ATOM 1253 O O . VAL A 1 162 ? 3.701 -8.250 -4.840 1.00 78.50 162 VAL A O 1
#

Foldseek 3Di:
DDDDDDDDDDDDDDDDPDDDDDDDDDDDDDDDDDDDDDDDDPDPADFFLVPADPVQSVVLCCCQVCCNVVVADQQQKWKDKDACVQCDPNDHWFDLPQQDKDFPSGTWDADPVDDDDGSHSNRTGGDIDGVNVVGGHDDIDGPDYDDYDPNIDMDIDGNNVD

Sequence (162 aa):
MLSEESSMGICASSSRNQYSPAVSSTCSPQHVASHGNLASSGGNRITSVDQLNSTERKRFLERQDPMRMFKFKKDTPVYRTMSPEFLVNGRVSGNPISRTWVRDHESLRPNPNGGFPEGTSNAYWPVIREARDLGPSLNVMTGGPSYSRDGDINVRMRLGKV